Protein AF-A0A397GN47-F1 (afdb_monomer_lite)

Secondary structure (DSSP, 8-state):
--HHHHHHHHHHHHHHHHHHHHHHHHHHHHHHHHHHHHHHTT-HHHHHHHHTTT--SSHHHHHHHHHHHTT--S----SPPPS--TTHHHHHHHHHHTTTTS-TTS-HHHHHHHHHHHHHHHHHHHHH-TT----TTHHHHHH-

Radius of gyration: 23.26 Å; chains: 1; bounding box: 36×76×39 Å

Structure (mmCIF, N/CA/C/O backbone):
data_AF-A0A397GN47-F1
#
_entry.id   AF-A0A397GN47-F1
#
loop_
_atom_site.group_PDB
_atom_site.id
_atom_site.type_symbol
_atom_site.label_atom_id
_atom_site.label_alt_id
_atom_site.label_comp_id
_atom_site.label_asym_id
_atom_site.label_entity_id
_atom_site.label_seq_id
_atom_site.pdbx_PDB_ins_code
_atom_site.Cartn_x
_atom_site.Cartn_y
_atom_site.Cartn_z
_atom_site.occupancy
_atom_site.B_iso_or_equiv
_atom_site.auth_seq_id
_atom_site.auth_comp_id
_atom_site.auth_asym_id
_atom_site.auth_atom_id
_atom_site.pdbx_PDB_model_num
ATOM 1 N N . MET A 1 1 ? -18.774 58.015 13.943 1.00 47.31 1 MET A N 1
ATOM 2 C CA . MET A 1 1 ? -19.012 56.910 14.910 1.00 47.31 1 MET A CA 1
ATOM 3 C C . MET A 1 1 ? -18.625 55.503 14.382 1.00 47.31 1 MET A C 1
ATOM 5 O O . MET A 1 1 ? -19.303 54.530 14.677 1.00 47.31 1 MET A O 1
ATOM 9 N N . THR A 1 2 ? -17.514 55.311 13.652 1.00 54.78 2 THR A N 1
ATOM 10 C CA . THR A 1 2 ? -17.314 54.074 12.841 1.00 54.78 2 THR A CA 1
ATOM 11 C C . THR A 1 2 ? -16.106 53.186 13.198 1.00 54.78 2 THR A C 1
ATOM 13 O O . THR A 1 2 ? -16.030 52.053 12.724 1.00 54.78 2 THR A O 1
ATOM 16 N N . LYS A 1 3 ? -15.180 53.613 14.073 1.00 47.94 3 LYS A N 1
ATOM 17 C CA . LYS A 1 3 ? -13.976 52.813 14.418 1.00 47.94 3 LYS A CA 1
ATOM 18 C C . LYS A 1 3 ? -14.197 51.755 15.522 1.00 47.94 3 LYS A C 1
ATOM 20 O O . LYS A 1 3 ? -13.609 50.678 15.448 1.00 47.94 3 LYS A O 1
ATOM 25 N N . LYS A 1 4 ? -15.096 51.986 16.495 1.00 51.22 4 LYS A N 1
ATOM 26 C CA . LYS A 1 4 ? -15.372 51.033 17.602 1.00 51.22 4 LYS A CA 1
ATOM 27 C C . LYS A 1 4 ? -16.067 49.738 17.143 1.00 51.22 4 LYS A C 1
ATOM 29 O O . LYS A 1 4 ? -15.733 48.658 17.630 1.00 51.22 4 LYS A O 1
ATOM 34 N N . HIS A 1 5 ? -16.965 49.808 16.156 1.00 48.50 5 HIS A N 1
ATOM 35 C CA . HIS A 1 5 ? -17.700 48.631 15.667 1.00 48.50 5 HIS A CA 1
ATOM 36 C C . HIS A 1 5 ? -16.833 47.638 14.864 1.00 48.50 5 HIS A C 1
ATOM 38 O O . HIS A 1 5 ? -17.089 46.433 14.910 1.00 48.50 5 HIS A O 1
ATOM 44 N N . LYS A 1 6 ? -15.768 48.097 14.184 1.00 50.09 6 LYS A N 1
ATOM 45 C CA . LYS A 1 6 ? -14.844 47.221 13.430 1.00 50.09 6 LYS A CA 1
ATOM 46 C C . LYS A 1 6 ? -13.980 46.345 14.352 1.00 50.09 6 LYS A C 1
ATOM 48 O O . LYS A 1 6 ? -13.834 45.151 14.087 1.00 50.09 6 LYS A O 1
ATOM 53 N N . HIS A 1 7 ? -13.475 46.891 15.463 1.00 50.50 7 HIS A N 1
ATOM 54 C CA . HIS A 1 7 ? -12.650 46.137 16.418 1.00 50.50 7 HIS A CA 1
ATOM 55 C C . HIS A 1 7 ? -13.438 45.086 17.213 1.00 50.50 7 HIS A C 1
ATOM 57 O O . HIS A 1 7 ? -12.934 43.978 17.409 1.00 50.50 7 HIS A O 1
ATOM 63 N N . LEU A 1 8 ? -14.690 45.366 17.606 1.00 53.91 8 LEU A N 1
ATOM 64 C CA . LEU A 1 8 ? -15.542 44.366 18.268 1.00 53.91 8 LEU A CA 1
ATOM 65 C C . LEU A 1 8 ? -15.848 43.169 17.350 1.00 53.91 8 LEU A C 1
ATOM 67 O O . LEU A 1 8 ? -15.829 42.028 17.808 1.00 53.91 8 LEU A O 1
ATOM 71 N N . ARG A 1 9 ? -16.080 43.408 16.051 1.00 54.09 9 ARG A N 1
ATOM 72 C CA . ARG A 1 9 ? -16.329 42.349 15.053 1.00 54.09 9 ARG A CA 1
ATOM 73 C C . ARG A 1 9 ? -15.108 41.449 14.832 1.00 54.09 9 ARG A C 1
ATOM 75 O O . ARG A 1 9 ? -15.260 40.232 14.762 1.00 54.09 9 ARG A O 1
ATOM 82 N N . GLN A 1 10 ? -13.901 42.019 14.769 1.00 52.53 10 GLN A N 1
ATOM 83 C CA . GLN A 1 10 ? -12.659 41.240 14.641 1.00 52.53 10 GLN A CA 1
ATOM 84 C C . GLN A 1 10 ? -12.345 40.426 15.904 1.00 52.53 10 GLN A C 1
ATOM 86 O O . GLN A 1 10 ? -11.897 39.283 15.809 1.00 52.53 10 GLN A O 1
ATOM 91 N N . ARG A 1 11 ? -12.618 40.988 17.088 1.00 57.31 11 ARG A N 1
ATOM 92 C CA . ARG A 1 11 ? -12.405 40.315 18.375 1.00 57.31 11 ARG A CA 1
ATOM 93 C C . ARG A 1 11 ? -13.400 39.167 18.584 1.00 57.31 11 ARG A C 1
ATOM 95 O O . ARG A 1 11 ? -12.962 38.086 18.961 1.00 57.31 11 ARG A O 1
ATOM 102 N N . LYS A 1 12 ? -14.679 39.357 18.216 1.00 58.28 12 LYS A N 1
ATOM 103 C CA . LYS A 1 12 ? -15.696 38.287 18.181 1.00 58.28 12 LYS A CA 1
ATOM 104 C C . LYS A 1 12 ? -15.317 37.159 17.211 1.00 58.28 12 LYS A C 1
ATOM 106 O O . LYS A 1 12 ? -15.334 36.005 17.619 1.00 58.28 12 LYS A O 1
ATOM 111 N N . LYS A 1 13 ? -14.868 37.472 15.983 1.00 57.47 13 LYS A N 1
ATOM 112 C CA . LYS A 1 13 ? -14.373 36.453 15.032 1.00 57.47 13 LYS A CA 1
ATOM 113 C C . LYS A 1 13 ? -13.194 35.654 15.598 1.00 57.47 13 LYS A C 1
ATOM 115 O O . LYS A 1 13 ? -13.234 34.430 15.570 1.00 57.47 13 LYS A O 1
ATOM 120 N N . LYS A 1 14 ? -12.176 36.313 16.172 1.00 55.28 14 LYS A N 1
ATOM 121 C CA . LYS A 1 14 ? -11.027 35.621 16.793 1.00 55.28 14 LYS A CA 1
ATOM 122 C C . LYS A 1 14 ? -11.439 34.685 17.933 1.00 55.28 14 LYS A C 1
ATOM 124 O O . LYS A 1 14 ? -10.862 33.610 18.058 1.00 55.28 14 LYS A O 1
ATOM 129 N N . THR A 1 15 ? -12.419 35.064 18.754 1.00 54.88 15 THR A N 1
ATOM 130 C CA . THR A 1 15 ? -12.923 34.196 19.831 1.00 54.88 15 THR A CA 1
ATOM 131 C C . THR A 1 15 ? -13.715 32.997 19.311 1.00 54.88 15 THR A C 1
ATOM 133 O O . THR A 1 15 ? -13.553 31.911 19.860 1.00 54.88 15 THR A O 1
ATOM 136 N N . THR A 1 16 ? -14.501 33.155 18.240 1.00 60.59 16 THR A N 1
ATOM 137 C CA . THR A 1 16 ? -15.249 32.050 17.613 1.00 60.59 16 THR A CA 1
ATOM 138 C C . THR A 1 16 ? -14.303 31.026 16.986 1.00 60.59 16 THR A C 1
ATOM 140 O O . THR A 1 16 ? -14.357 29.860 17.356 1.00 60.59 16 THR A O 1
ATOM 143 N N . PHE A 1 17 ? -13.322 31.477 16.191 1.00 58.81 17 PHE A N 1
ATOM 144 C CA . PHE A 1 17 ? -12.283 30.609 15.615 1.00 58.81 17 PHE A CA 1
ATOM 145 C C . PHE A 1 17 ? -11.480 29.840 16.676 1.00 58.81 17 PHE A C 1
ATOM 147 O O . PHE A 1 17 ? -11.048 28.712 16.447 1.00 58.81 17 PHE A O 1
ATOM 154 N N . LYS A 1 18 ? -11.242 30.448 17.846 1.00 60.75 18 LYS A N 1
ATOM 155 C CA . LYS A 1 18 ? -10.513 29.798 18.945 1.00 60.75 18 LYS A CA 1
ATOM 156 C C . LYS A 1 18 ? -11.371 28.744 19.658 1.00 60.75 18 LYS A C 1
ATOM 158 O O . LYS A 1 18 ? -10.833 27.723 20.071 1.00 60.75 18 LYS A O 1
ATOM 163 N N . LYS A 1 19 ? -12.685 28.974 19.776 1.00 62.34 19 LYS A N 1
ATOM 164 C CA . LYS A 1 19 ? -13.647 27.987 20.292 1.00 62.34 19 LYS A CA 1
ATOM 165 C C . LYS A 1 19 ? -13.785 26.795 19.345 1.00 62.34 19 LYS A C 1
ATOM 167 O O . LYS A 1 19 ? -13.581 25.677 19.795 1.00 62.34 19 LYS A O 1
ATOM 172 N N . GLU A 1 20 ? -14.001 27.042 18.054 1.00 63.19 20 GLU A N 1
ATOM 173 C CA . GLU A 1 20 ? -14.110 25.992 17.029 1.00 63.19 20 GLU A CA 1
ATOM 174 C C . GLU A 1 20 ? -12.842 25.128 16.966 1.00 63.19 20 GLU A C 1
ATOM 176 O O . GLU A 1 20 ? -12.927 23.905 17.002 1.00 63.19 20 GLU A O 1
ATOM 181 N N . LYS A 1 21 ? -11.644 25.734 16.999 1.00 65.62 21 LYS A N 1
ATOM 182 C CA . LYS A 1 21 ? -10.381 24.973 17.062 1.00 65.62 21 LYS A CA 1
ATOM 183 C C . LYS A 1 21 ? -10.252 24.106 18.319 1.00 65.62 21 LYS A C 1
ATOM 185 O O . LYS A 1 21 ? -9.756 22.984 18.240 1.00 65.62 21 LYS A O 1
ATOM 190 N N . ASN A 1 22 ? -10.683 24.601 19.477 1.00 65.69 22 ASN A N 1
ATOM 191 C CA . ASN A 1 22 ? -10.655 23.820 20.718 1.00 65.69 22 ASN A CA 1
ATOM 192 C C . ASN A 1 22 ? -11.675 22.668 20.706 1.00 65.69 22 ASN A C 1
ATOM 194 O O . ASN A 1 22 ? -11.431 21.623 21.303 1.00 65.69 22 ASN A O 1
ATOM 198 N N . GLU A 1 23 ? -12.809 22.847 20.035 1.00 70.06 23 GLU A N 1
ATOM 199 C CA . GLU A 1 23 ? -13.859 21.833 19.944 1.00 70.06 23 GLU A CA 1
ATOM 200 C C . GLU A 1 23 ? -13.477 20.721 18.959 1.00 70.06 23 GLU A C 1
ATOM 202 O O . GLU A 1 23 ? -13.549 19.543 19.304 1.00 70.06 23 GLU A O 1
ATOM 207 N N . VAL A 1 24 ? -12.935 21.091 17.793 1.00 72.12 24 VAL A N 1
ATOM 208 C CA . VAL A 1 24 ? -12.383 20.156 16.797 1.00 72.12 24 VAL A CA 1
ATOM 209 C C . VAL A 1 24 ? -11.263 19.308 17.402 1.00 72.12 24 VAL A C 1
ATOM 211 O O . VAL A 1 24 ? -11.320 18.082 17.350 1.00 72.12 24 VAL A O 1
ATOM 214 N N . THR A 1 25 ? -10.296 19.928 18.085 1.00 72.94 25 THR A N 1
ATOM 215 C CA . THR A 1 25 ? -9.175 19.195 18.707 1.00 72.94 25 THR A CA 1
ATOM 216 C C . THR A 1 25 ? -9.622 18.251 19.829 1.00 72.94 25 THR A C 1
ATOM 218 O O . THR A 1 25 ? -9.037 17.181 20.023 1.00 72.94 25 THR A O 1
ATOM 221 N N . LYS A 1 26 ? -10.683 18.598 20.570 1.00 77.50 26 LYS A N 1
ATOM 222 C CA . LYS A 1 26 ? -11.272 17.714 21.587 1.00 77.50 26 LYS A CA 1
ATOM 223 C C . LYS A 1 26 ? -11.954 16.500 20.946 1.00 77.50 26 LYS A C 1
ATOM 225 O O . LYS A 1 26 ? -11.777 15.380 21.431 1.00 77.50 26 LYS A O 1
ATOM 230 N N . THR A 1 27 ? -12.679 16.708 19.851 1.00 78.50 27 THR A N 1
ATOM 231 C CA . THR A 1 27 ? -13.379 15.654 19.103 1.00 78.50 27 THR A CA 1
ATOM 232 C C . THR A 1 27 ? -12.406 14.713 18.390 1.00 78.50 27 THR A C 1
ATOM 234 O O . THR A 1 27 ? -12.557 13.494 18.486 1.00 78.50 27 THR A O 1
ATOM 237 N N . GLU A 1 28 ? -11.340 15.235 17.780 1.00 80.19 28 GLU A N 1
ATOM 238 C CA . GLU A 1 28 ? -10.253 14.435 17.192 1.00 80.19 28 GLU A CA 1
ATOM 239 C C . GLU A 1 28 ? -9.568 13.552 18.240 1.00 80.19 28 GLU A C 1
ATOM 241 O O . GLU A 1 28 ? -9.335 12.362 18.016 1.00 80.19 28 GLU A O 1
ATOM 246 N N . LYS A 1 29 ? -9.287 14.108 19.426 1.00 82.44 29 LYS A N 1
ATOM 247 C CA . LYS A 1 29 ? -8.659 13.363 20.524 1.00 82.44 29 LYS A CA 1
ATOM 248 C C . LYS A 1 29 ? -9.563 12.246 21.048 1.00 82.44 29 LYS A C 1
ATOM 250 O O . LYS A 1 29 ? -9.059 11.176 21.381 1.00 82.44 29 LYS A O 1
ATOM 255 N N . SER A 1 30 ? -10.874 12.483 21.117 1.00 85.25 30 SER A N 1
ATOM 256 C CA . SER A 1 30 ? -11.866 11.459 21.468 1.00 85.25 30 SER A CA 1
ATOM 257 C C . SER A 1 30 ? -11.908 10.346 20.416 1.00 85.25 30 SER A C 1
ATOM 259 O O . SER A 1 30 ? -11.738 9.173 20.737 1.00 85.25 30 SER A O 1
ATOM 261 N N . THR A 1 31 ? -12.011 10.723 19.142 1.00 84.69 31 THR A N 1
ATOM 262 C CA . THR A 1 31 ? -12.087 9.794 18.006 1.00 84.69 31 THR A CA 1
ATOM 263 C C . THR A 1 31 ? -10.839 8.920 17.906 1.00 84.69 31 THR A C 1
ATOM 265 O O . THR A 1 31 ? -10.944 7.705 17.753 1.00 84.69 31 THR A O 1
ATOM 268 N N . LYS A 1 32 ? -9.647 9.499 18.095 1.00 88.19 32 LYS A N 1
ATOM 269 C CA . LYS A 1 32 ? -8.382 8.754 18.125 1.00 88.19 32 LYS A CA 1
ATOM 270 C C . LYS A 1 32 ? -8.344 7.695 19.229 1.00 88.19 32 LYS A C 1
ATOM 272 O O . LYS A 1 32 ? -7.847 6.599 18.989 1.00 88.19 32 LYS A O 1
ATOM 277 N N . LYS A 1 33 ? -8.882 7.993 20.418 1.00 89.00 33 LYS A N 1
ATOM 278 C CA . LYS A 1 33 ? -8.988 7.005 21.505 1.00 89.00 33 LYS A CA 1
ATOM 279 C C . LYS A 1 33 ? -9.913 5.852 21.123 1.00 89.00 33 LYS A C 1
ATOM 281 O O . LYS A 1 33 ? -9.554 4.703 21.348 1.00 89.00 33 LYS A O 1
ATOM 286 N N . THR A 1 34 ? -11.059 6.152 20.517 1.00 91.00 34 THR A N 1
ATOM 287 C CA . THR A 1 34 ? -12.007 5.131 20.051 1.00 91.00 34 THR A CA 1
ATOM 288 C C . THR A 1 34 ? -11.398 4.240 18.968 1.00 91.00 34 THR A C 1
ATOM 290 O O . THR A 1 34 ? -11.532 3.024 19.049 1.00 91.00 34 THR A O 1
ATOM 293 N N . ILE A 1 35 ? -10.687 4.823 17.993 1.00 91.88 35 ILE A N 1
ATOM 294 C CA . ILE A 1 35 ? -9.988 4.067 16.940 1.00 91.88 35 ILE A CA 1
ATOM 295 C C . ILE A 1 35 ? -8.928 3.150 17.555 1.00 91.88 35 ILE A C 1
ATOM 297 O O . ILE A 1 35 ? -8.896 1.969 17.225 1.00 91.88 35 ILE A O 1
ATOM 301 N N . ASN A 1 36 ? -8.092 3.667 18.462 1.00 90.88 36 ASN A N 1
ATOM 302 C CA . ASN A 1 36 ? -7.067 2.859 19.128 1.00 90.88 36 ASN A CA 1
ATOM 303 C C . 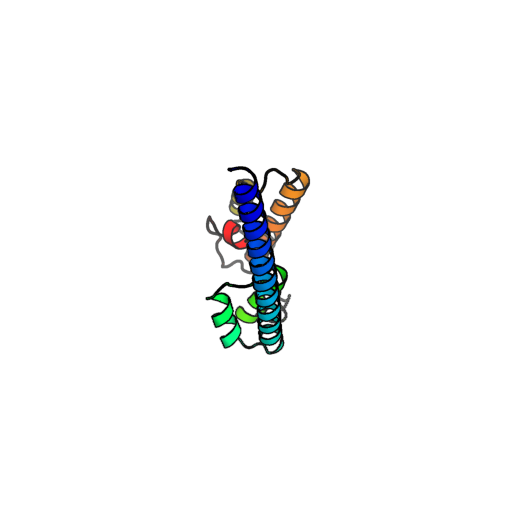ASN A 1 36 ? -7.682 1.685 19.886 1.00 90.88 36 ASN A C 1
ATOM 305 O O . ASN A 1 36 ? -7.246 0.560 19.685 1.00 90.88 36 ASN A O 1
ATOM 309 N N . LYS A 1 37 ? -8.735 1.933 20.673 1.00 92.94 37 LYS A N 1
ATOM 310 C CA . LYS A 1 37 ? -9.437 0.879 21.407 1.00 92.94 37 LYS A CA 1
ATOM 311 C C . LYS A 1 37 ? -9.971 -0.206 20.464 1.00 92.94 37 LYS A C 1
ATOM 313 O O . LYS A 1 37 ? -9.715 -1.382 20.679 1.00 92.94 37 LYS A O 1
ATOM 31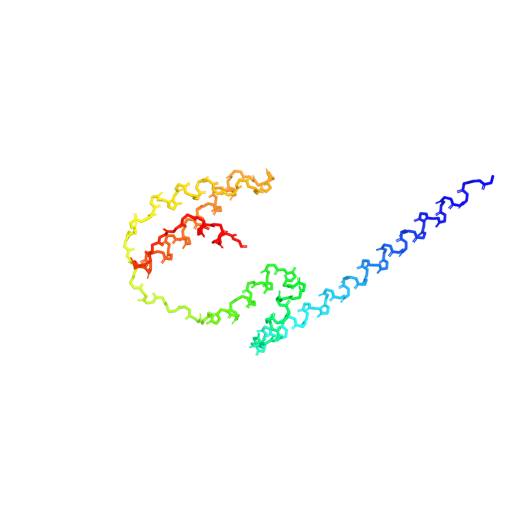8 N N . ALA A 1 38 ? -10.642 0.187 19.380 1.00 92.25 38 ALA A N 1
ATOM 319 C CA . ALA A 1 38 ? -11.148 -0.764 18.390 1.00 92.25 38 ALA A CA 1
ATOM 320 C C . ALA A 1 38 ? -10.018 -1.536 17.679 1.00 92.25 38 ALA A C 1
ATOM 322 O O . ALA A 1 38 ? -10.195 -2.701 17.326 1.00 92.25 38 ALA A O 1
ATOM 323 N N . CYS A 1 39 ? -8.855 -0.907 17.476 1.00 89.69 39 CYS A N 1
ATOM 324 C CA . CYS A 1 39 ? -7.679 -1.551 16.895 1.00 89.69 39 CYS A CA 1
ATOM 325 C C . CYS A 1 39 ? -6.960 -2.494 17.885 1.00 89.69 39 CYS A C 1
ATOM 327 O O . CYS A 1 39 ? -6.482 -3.542 17.460 1.00 89.69 39 CYS A O 1
ATOM 329 N N . GLU A 1 40 ? -6.952 -2.200 19.185 1.00 89.69 40 GLU A N 1
ATOM 330 C CA . GLU A 1 40 ? -6.438 -3.088 20.243 1.00 89.69 40 GLU A CA 1
ATOM 331 C C . GLU A 1 40 ? -7.345 -4.310 20.463 1.00 89.69 40 GLU A C 1
ATOM 333 O O . GLU A 1 40 ? -6.859 -5.432 20.582 1.00 89.69 40 GLU A O 1
ATOM 338 N N . GLU A 1 41 ? -8.665 -4.112 20.450 1.00 91.81 41 GLU A N 1
ATOM 339 C CA . GLU A 1 41 ? -9.669 -5.170 20.643 1.00 91.81 41 GLU A CA 1
ATOM 340 C C . GLU A 1 41 ? -9.954 -5.977 19.360 1.00 91.81 41 GLU A C 1
ATOM 342 O O . GLU A 1 41 ? -10.747 -6.916 19.376 1.00 91.81 41 GLU A O 1
ATOM 347 N N . ASN A 1 42 ? -9.318 -5.616 18.238 1.00 88.62 42 ASN A N 1
ATOM 348 C CA . ASN A 1 42 ? -9.565 -6.179 16.907 1.00 88.62 42 ASN A CA 1
ATOM 349 C C . ASN A 1 42 ? -11.063 -6.172 16.513 1.00 88.62 42 ASN A C 1
ATOM 351 O O . ASN A 1 42 ? -11.561 -7.077 15.835 1.00 88.62 42 ASN A O 1
ATOM 355 N N . ASP A 1 43 ? -11.796 -5.133 16.932 1.00 93.56 43 ASP A N 1
ATOM 356 C CA . ASP A 1 43 ? -13.220 -4.957 16.646 1.00 93.56 43 ASP A CA 1
ATOM 357 C C . ASP A 1 43 ? -13.420 -4.458 15.209 1.00 93.56 43 ASP A C 1
ATOM 359 O O . ASP A 1 43 ? -13.584 -3.266 14.920 1.00 93.56 43 ASP A O 1
ATOM 363 N N . LEU A 1 44 ? -13.439 -5.410 14.278 1.00 93.00 44 LEU A N 1
ATOM 364 C CA . LEU A 1 44 ? -13.606 -5.143 12.851 1.00 93.00 44 LEU A CA 1
ATOM 365 C C . LEU A 1 44 ? -14.913 -4.406 12.526 1.00 93.00 44 LEU A C 1
ATOM 367 O O . LEU A 1 44 ? -14.962 -3.656 11.549 1.00 93.00 44 LEU A O 1
ATOM 371 N N . LYS A 1 45 ? -15.980 -4.605 13.310 1.00 94.00 45 LYS A N 1
ATOM 372 C CA . LYS A 1 45 ? -17.278 -3.966 13.058 1.00 94.00 45 LYS A CA 1
ATOM 373 C C . LYS A 1 45 ? -17.186 -2.472 13.345 1.00 94.00 45 LYS A C 1
ATOM 375 O O . LYS A 1 45 ? -17.597 -1.664 12.508 1.00 94.00 45 LYS A O 1
ATOM 380 N N . SER A 1 46 ? -16.596 -2.108 14.481 1.00 93.12 46 SER A N 1
ATOM 381 C CA . SER A 1 46 ? -16.348 -0.709 14.828 1.00 93.12 46 SER A CA 1
ATOM 382 C C . SER A 1 46 ? -15.342 -0.059 13.884 1.00 93.12 46 SER A C 1
ATOM 384 O O . SER A 1 46 ? -15.593 1.051 13.418 1.00 93.12 46 SER A O 1
ATOM 386 N N . LEU A 1 47 ? -14.261 -0.755 13.512 1.00 93.31 47 LEU A N 1
ATOM 387 C CA . LEU A 1 47 ? -13.269 -0.225 12.569 1.00 93.31 47 LEU A CA 1
ATOM 388 C C . LEU A 1 47 ? -13.861 0.083 11.194 1.00 93.31 47 LEU A C 1
ATOM 390 O O . LEU A 1 47 ? -13.578 1.144 10.646 1.00 93.31 47 LEU A O 1
ATOM 394 N N . ARG A 1 48 ? -14.727 -0.786 10.659 1.00 94.44 48 ARG A N 1
ATOM 395 C CA . ARG A 1 48 ? -15.443 -0.520 9.399 1.00 94.44 48 ARG A CA 1
ATOM 396 C C . ARG A 1 48 ? -16.347 0.702 9.513 1.00 94.44 48 ARG A C 1
ATOM 398 O O . ARG A 1 48 ? -16.322 1.561 8.640 1.00 94.44 48 ARG A O 1
ATOM 405 N N . LYS A 1 49 ? -17.107 0.815 10.608 1.00 93.94 49 LYS A N 1
ATOM 406 C CA . LYS A 1 49 ? -17.991 1.967 10.837 1.00 93.94 49 LYS A CA 1
ATOM 407 C C . LYS A 1 49 ? -17.207 3.281 10.919 1.00 93.94 49 LYS A C 1
ATOM 409 O O . LYS A 1 49 ? -17.643 4.274 10.349 1.00 93.94 49 LYS A O 1
ATOM 414 N N . LEU A 1 50 ? -16.064 3.277 11.606 1.00 92.19 50 LEU A N 1
ATOM 415 C CA . LEU A 1 50 ? -15.177 4.438 11.730 1.00 92.19 50 LEU A CA 1
ATOM 416 C C . LEU A 1 50 ? -14.489 4.783 10.402 1.00 92.19 50 LEU A C 1
ATOM 418 O O . LEU A 1 50 ? -14.330 5.956 10.082 1.00 92.19 50 LEU A O 1
ATOM 422 N N . ALA A 1 51 ? -14.113 3.778 9.607 1.00 91.88 51 ALA A N 1
ATOM 423 C CA . ALA A 1 51 ? -13.533 3.988 8.284 1.00 91.88 51 ALA A CA 1
ATOM 424 C C . ALA A 1 51 ? -14.520 4.659 7.313 1.00 91.88 51 ALA A C 1
ATOM 426 O O . ALA A 1 51 ? -14.104 5.494 6.516 1.00 91.88 51 ALA A O 1
ATOM 427 N N . CYS A 1 52 ? -15.810 4.316 7.394 1.00 91.50 52 CYS A N 1
ATOM 428 C CA . CYS A 1 52 ? -16.861 4.870 6.533 1.00 91.50 52 CYS A CA 1
ATOM 429 C C . CYS A 1 52 ? -17.427 6.225 6.995 1.00 91.50 52 CYS A C 1
ATOM 431 O O . CYS A 1 52 ? -18.269 6.772 6.288 1.00 91.50 52 CYS A O 1
ATOM 433 N N . SER A 1 53 ? -17.041 6.740 8.167 1.00 89.44 53 SER A N 1
ATOM 434 C CA . SER A 1 53 ? -17.462 8.069 8.627 1.00 89.44 53 SER A CA 1
ATOM 435 C C . SER A 1 53 ? -16.451 9.143 8.204 1.00 89.44 53 SER A C 1
ATOM 437 O O . SER A 1 53 ? -16.303 9.421 7.022 1.00 89.44 53 SER A O 1
ATOM 439 N N . GLU A 1 54 ? -15.713 9.711 9.154 1.00 84.81 54 GLU A N 1
ATOM 440 C CA . GLU A 1 54 ? -14.649 10.697 8.915 1.00 84.81 54 GLU A CA 1
ATOM 441 C C . GLU A 1 54 ? -13.325 10.029 8.489 1.00 84.81 54 GLU A C 1
ATOM 443 O O . GLU A 1 54 ? -12.337 10.695 8.176 1.00 84.81 54 GLU A O 1
ATOM 448 N N . GLY A 1 55 ? -13.281 8.692 8.507 1.00 88.25 55 GLY A N 1
ATOM 449 C CA . GLY A 1 55 ? -12.093 7.904 8.224 1.00 88.25 55 GLY A CA 1
ATOM 450 C C . GLY A 1 55 ? -11.064 7.913 9.358 1.00 88.25 55 GLY A C 1
ATOM 451 O O . GLY A 1 55 ? -11.288 8.381 10.477 1.00 88.25 55 GLY A O 1
ATOM 452 N N . PHE A 1 56 ? -9.888 7.350 9.075 1.00 91.06 56 PHE A N 1
ATOM 453 C CA . PHE A 1 56 ? -8.785 7.317 10.035 1.00 91.06 56 PHE A CA 1
ATOM 454 C C . PHE A 1 56 ? -7.960 8.603 9.955 1.00 91.06 56 PHE A C 1
ATOM 456 O O . PHE A 1 56 ? -7.477 8.980 8.888 1.00 91.06 56 PHE A O 1
ATOM 463 N N . LEU A 1 57 ? -7.768 9.252 11.104 1.00 88.44 57 LEU A N 1
ATOM 464 C CA . LEU A 1 57 ? -7.262 10.628 11.208 1.00 88.44 57 LEU A CA 1
ATOM 465 C C . LEU A 1 57 ? -5.763 10.798 10.901 1.00 88.44 57 LEU A C 1
ATOM 467 O O . LEU A 1 57 ? -5.295 11.918 10.719 1.00 88.44 57 LEU A O 1
ATOM 471 N N . SER A 1 58 ? -4.977 9.717 10.873 1.00 89.44 58 SER A N 1
ATOM 472 C CA . SER A 1 58 ? -3.534 9.785 10.611 1.00 89.44 58 SER A CA 1
ATOM 473 C C . SER A 1 58 ? -3.010 8.539 9.906 1.00 89.44 58 SER A C 1
ATOM 475 O O . SER A 1 58 ? -3.567 7.453 10.051 1.00 89.44 58 SER A O 1
ATOM 477 N N . ASN A 1 59 ? -1.876 8.674 9.210 1.00 89.31 59 ASN A N 1
ATOM 478 C CA . ASN A 1 59 ? -1.197 7.543 8.564 1.00 89.31 59 ASN A CA 1
ATOM 479 C C . ASN A 1 59 ? -0.802 6.450 9.566 1.00 89.31 59 ASN A C 1
ATOM 481 O O . ASN A 1 59 ? -0.906 5.269 9.256 1.00 89.31 59 ASN A O 1
ATOM 485 N N . SER A 1 60 ? -0.418 6.827 10.790 1.00 89.62 60 SER A N 1
ATOM 486 C CA . SER A 1 60 ? -0.124 5.856 11.849 1.00 89.62 60 SER A CA 1
ATOM 487 C C . SER A 1 60 ? -1.346 5.028 12.255 1.00 89.62 60 SER A C 1
ATOM 489 O O . SER A 1 60 ? -1.217 3.826 12.448 1.00 89.62 60 SER A O 1
ATOM 491 N N . LEU A 1 61 ? -2.532 5.643 12.334 1.00 91.75 61 LEU A N 1
ATOM 492 C CA . LEU A 1 61 ? -3.777 4.925 12.615 1.00 91.75 61 LEU A CA 1
ATOM 493 C C . LEU A 1 61 ? -4.193 4.054 11.427 1.00 91.75 61 LEU A C 1
ATOM 495 O O . LEU A 1 61 ? -4.596 2.914 11.630 1.00 91.75 61 LEU A O 1
ATOM 499 N N . ARG A 1 62 ? -4.064 4.568 10.195 1.00 92.31 62 ARG A N 1
ATOM 500 C CA . ARG A 1 62 ? -4.334 3.799 8.969 1.00 92.31 62 ARG A CA 1
ATOM 501 C C . ARG A 1 62 ? -3.487 2.538 8.915 1.00 92.31 62 ARG A C 1
ATOM 503 O O . ARG A 1 62 ? -4.048 1.476 8.705 1.00 92.31 62 ARG A O 1
ATOM 510 N N . SER A 1 63 ? -2.185 2.645 9.182 1.00 89.69 63 SER A N 1
ATOM 511 C CA . SER A 1 63 ? -1.263 1.504 9.165 1.00 89.69 63 SER A CA 1
ATOM 512 C C . SER A 1 63 ? -1.746 0.357 10.063 1.00 89.69 63 SER A C 1
ATOM 514 O O . SER A 1 63 ? -1.958 -0.757 9.582 1.00 89.69 63 SER A O 1
ATOM 516 N N . SER A 1 64 ? -2.033 0.637 11.338 1.00 89.31 64 SER A N 1
ATOM 517 C CA . SER A 1 64 ? -2.523 -0.390 12.268 1.00 89.31 64 SER A CA 1
ATOM 518 C C . SER A 1 64 ? -3.913 -0.904 11.892 1.00 89.31 64 SER A C 1
ATOM 520 O O . SER A 1 64 ? -4.169 -2.106 11.897 1.00 89.31 64 SER A O 1
ATOM 522 N N . CYS A 1 65 ? -4.829 -0.001 11.548 1.00 92.50 65 CYS A N 1
ATOM 523 C CA . CYS A 1 65 ? -6.219 -0.376 11.345 1.00 92.50 65 CYS A CA 1
ATOM 524 C C . CYS A 1 65 ? -6.465 -1.062 9.993 1.00 92.50 65 CYS A C 1
ATOM 526 O O . CYS A 1 65 ? -7.302 -1.960 9.920 1.00 92.50 65 CYS A O 1
ATOM 528 N N . TRP A 1 66 ? -5.703 -0.741 8.944 1.00 92.69 66 TRP A N 1
ATOM 529 C CA . TRP A 1 66 ? -5.707 -1.493 7.686 1.00 92.69 66 TRP A CA 1
ATOM 530 C C . TRP A 1 66 ? -5.139 -2.898 7.861 1.00 92.69 66 TRP A C 1
ATOM 532 O O . TRP A 1 66 ? -5.742 -3.839 7.351 1.00 92.69 66 TRP A O 1
ATOM 542 N N . ALA A 1 67 ? -4.056 -3.068 8.630 1.00 90.19 67 ALA A N 1
ATOM 543 C CA . ALA A 1 67 ? -3.513 -4.395 8.925 1.00 90.19 67 ALA A CA 1
ATOM 544 C C . ALA A 1 67 ? -4.560 -5.304 9.599 1.00 90.19 67 ALA A C 1
ATOM 546 O O . ALA A 1 67 ? -4.756 -6.444 9.170 1.00 90.19 67 ALA A O 1
ATOM 547 N N . ASN A 1 68 ? -5.306 -4.768 10.573 1.00 90.62 68 ASN A N 1
ATOM 548 C CA . ASN A 1 68 ? -6.408 -5.480 11.227 1.00 90.62 68 ASN A CA 1
ATOM 549 C C . ASN A 1 68 ? -7.563 -5.788 10.259 1.00 90.62 68 ASN A C 1
ATOM 551 O O . ASN A 1 68 ? -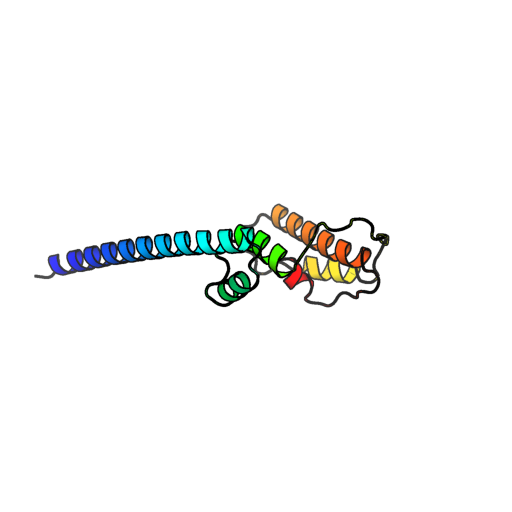8.041 -6.921 10.201 1.00 90.62 68 ASN A O 1
ATOM 555 N N . LEU A 1 69 ? -8.004 -4.800 9.471 1.00 92.50 69 LEU A N 1
ATOM 556 C CA . LEU A 1 69 ? -9.112 -4.958 8.518 1.00 92.50 69 LEU A CA 1
ATOM 557 C C . LEU A 1 69 ? -8.818 -6.001 7.434 1.00 92.50 69 LEU A C 1
ATOM 559 O O . LEU A 1 69 ? -9.708 -6.775 7.078 1.00 92.50 69 LEU A O 1
ATOM 563 N N . LEU A 1 70 ? -7.579 -6.036 6.942 1.00 91.19 70 LEU A N 1
ATOM 564 C CA . LEU A 1 70 ? -7.093 -7.010 5.965 1.00 91.19 70 LEU A CA 1
ATOM 565 C C . LEU A 1 70 ? -6.746 -8.365 6.599 1.00 91.19 70 LEU A C 1
ATOM 567 O O . LEU A 1 70 ? -6.415 -9.303 5.878 1.00 91.19 70 LEU A O 1
ATOM 571 N N . LYS A 1 71 ? -6.838 -8.480 7.933 1.00 88.38 71 LYS A N 1
ATOM 572 C CA . LYS A 1 71 ? -6.479 -9.676 8.707 1.00 88.38 71 LYS A CA 1
ATOM 573 C C . LYS A 1 71 ? -5.077 -10.185 8.363 1.00 88.38 71 LYS A C 1
ATOM 575 O O . LYS A 1 71 ? -4.848 -11.391 8.276 1.00 88.38 71 LYS A O 1
ATOM 580 N N . VAL A 1 72 ? -4.141 -9.261 8.151 1.00 83.06 72 VAL A N 1
ATOM 581 C CA . VAL A 1 72 ? -2.756 -9.613 7.839 1.00 83.06 72 VAL A CA 1
ATOM 582 C C . VAL A 1 72 ? -2.129 -10.187 9.108 1.00 83.06 72 VAL A C 1
ATOM 584 O O . VAL A 1 72 ? -1.831 -9.462 10.054 1.00 83.06 72 VAL A O 1
ATOM 587 N N . GLY A 1 73 ? -1.981 -11.512 9.151 1.00 71.94 73 GLY A N 1
ATOM 588 C CA . GLY A 1 73 ? -1.245 -12.207 10.207 1.00 71.94 73 GLY A CA 1
ATOM 589 C C . GLY A 1 73 ? 0.269 -12.019 10.073 1.00 71.94 73 GLY A C 1
ATOM 590 O O . GLY A 1 73 ? 0.755 -11.259 9.234 1.00 71.94 73 GLY A O 1
ATOM 591 N N . LYS A 1 74 ? 1.052 -12.757 10.872 1.00 66.88 74 LYS A N 1
ATOM 592 C CA . LYS A 1 74 ? 2.500 -12.857 10.633 1.00 66.88 74 LYS A CA 1
ATOM 593 C C . LYS A 1 74 ? 2.711 -13.443 9.234 1.00 66.88 74 LYS A C 1
ATOM 595 O O . LYS A 1 74 ? 2.336 -14.584 8.989 1.00 66.88 74 LYS A O 1
ATOM 600 N N . ILE A 1 75 ? 3.275 -12.649 8.326 1.00 65.06 75 ILE A N 1
ATOM 601 C CA . ILE A 1 75 ? 3.581 -13.078 6.958 1.00 65.06 75 ILE A CA 1
ATOM 602 C C . ILE A 1 75 ? 4.574 -14.244 7.052 1.00 65.06 75 ILE A C 1
ATOM 604 O O . ILE A 1 75 ? 5.716 -14.044 7.477 1.00 65.06 75 ILE A O 1
ATOM 608 N N . SER A 1 76 ? 4.136 -15.454 6.685 1.00 61.81 76 SER A N 1
ATOM 609 C CA . SER A 1 76 ? 5.052 -16.571 6.444 1.00 61.81 76 SER A CA 1
ATOM 610 C C . SER A 1 76 ? 5.989 -16.152 5.311 1.00 61.81 76 SER A C 1
ATOM 612 O O . SER A 1 76 ? 5.552 -15.742 4.234 1.00 61.81 76 SER A O 1
ATOM 614 N N . ARG A 1 77 ? 7.296 -16.188 5.576 1.00 64.38 77 ARG A N 1
ATOM 615 C CA . ARG A 1 77 ? 8.334 -15.830 4.596 1.00 64.38 77 ARG A CA 1
ATOM 616 C C . ARG A 1 77 ? 8.660 -16.988 3.647 1.00 64.38 77 ARG A C 1
ATOM 618 O O . ARG A 1 77 ? 9.637 -16.898 2.917 1.00 64.38 77 ARG A O 1
ATOM 625 N N . GLU A 1 78 ? 7.884 -18.067 3.677 1.00 61.38 78 GLU A N 1
ATOM 626 C CA . GLU A 1 78 ? 8.258 -19.367 3.103 1.00 61.38 78 GLU A CA 1
ATOM 627 C C . GLU A 1 78 ? 7.963 -19.491 1.603 1.00 61.38 78 GLU A C 1
ATOM 629 O O . GLU A 1 78 ? 8.266 -20.517 0.999 1.00 61.38 78 GLU A O 1
ATOM 634 N N . ASN A 1 79 ? 7.407 -18.459 0.963 1.00 67.00 79 ASN A N 1
ATOM 635 C CA . ASN A 1 79 ? 7.155 -18.518 -0.472 1.00 67.00 79 ASN A CA 1
ATOM 636 C C . ASN A 1 79 ? 8.475 -18.478 -1.247 1.00 67.00 79 ASN A C 1
ATOM 638 O O . ASN A 1 79 ? 9.258 -17.536 -1.103 1.00 67.00 79 ASN A O 1
ATOM 642 N N . LYS A 1 80 ? 8.681 -19.479 -2.112 1.00 78.06 80 LYS A N 1
ATOM 643 C CA . LYS A 1 80 ? 9.732 -19.469 -3.133 1.00 78.06 80 LYS A CA 1
ATOM 644 C C . LYS A 1 80 ? 9.618 -18.165 -3.929 1.00 78.06 80 LYS A C 1
ATOM 646 O O . LYS A 1 80 ? 8.563 -17.859 -4.480 1.00 78.06 80 LYS A O 1
ATOM 651 N N . ILE A 1 81 ? 10.691 -17.383 -3.922 1.00 86.19 81 ILE A N 1
ATOM 652 C CA . ILE A 1 81 ? 10.777 -16.121 -4.652 1.00 86.19 81 ILE A CA 1
ATOM 653 C C . ILE A 1 81 ? 11.367 -16.453 -6.017 1.00 86.19 81 ILE A C 1
ATOM 655 O O . ILE A 1 81 ? 12.479 -16.974 -6.082 1.00 86.19 81 ILE A O 1
ATOM 659 N N . GLU A 1 82 ? 10.625 -16.185 -7.086 1.00 89.38 82 GLU A N 1
ATOM 660 C CA . GLU A 1 82 ? 11.165 -16.304 -8.439 1.00 89.38 82 GLU A CA 1
ATOM 661 C C . GLU A 1 82 ? 12.210 -15.212 -8.692 1.00 89.38 82 GLU A C 1
ATOM 663 O O . GLU A 1 82 ? 12.100 -14.096 -8.174 1.00 89.38 82 GLU A O 1
ATOM 668 N N . GLU A 1 83 ? 13.236 -15.526 -9.483 1.00 90.06 83 GLU A N 1
ATOM 669 C CA . GLU A 1 83 ? 14.321 -14.577 -9.752 1.00 90.06 83 GLU A CA 1
ATOM 670 C C . GLU A 1 83 ? 13.849 -13.378 -10.566 1.00 90.06 83 GLU A C 1
ATOM 672 O O . GLU A 1 83 ? 14.272 -12.268 -10.266 1.00 90.06 83 GLU A O 1
ATOM 677 N N . ASN A 1 84 ? 12.954 -13.590 -11.536 1.00 93.06 84 ASN A N 1
ATOM 678 C CA . ASN A 1 84 ? 12.412 -12.551 -12.408 1.00 93.06 84 ASN A CA 1
ATOM 679 C C . ASN A 1 84 ? 10.917 -12.767 -12.670 1.00 93.06 84 ASN A C 1
ATOM 681 O O . ASN A 1 84 ? 10.433 -13.898 -12.741 1.00 93.06 84 ASN A O 1
ATOM 685 N N . HIS A 1 85 ? 10.196 -11.669 -12.879 1.00 96.12 85 HIS A N 1
ATOM 686 C CA . HIS A 1 85 ? 8.815 -11.649 -13.342 1.00 96.12 85 HIS A CA 1
ATOM 687 C C . HIS A 1 85 ? 8.710 -11.015 -14.737 1.00 96.12 85 HIS A C 1
ATOM 689 O O . HIS A 1 85 ? 9.376 -10.029 -15.038 1.00 96.12 85 HIS A O 1
ATOM 695 N N . LYS A 1 86 ? 7.822 -11.547 -15.585 1.00 96.31 86 LYS A N 1
ATOM 696 C CA . LYS A 1 86 ? 7.635 -11.108 -16.985 1.00 96.31 86 LYS A CA 1
ATOM 697 C C . LYS A 1 86 ? 7.257 -9.626 -17.157 1.00 96.31 86 LYS A C 1
ATOM 699 O O . LYS A 1 86 ? 7.477 -9.064 -18.219 1.00 96.31 86 LYS A O 1
ATOM 704 N N . ASP A 1 87 ? 6.692 -9.016 -16.116 1.00 97.56 87 ASP A N 1
ATOM 705 C CA . ASP A 1 87 ? 6.138 -7.655 -16.169 1.00 97.56 87 ASP A CA 1
ATOM 706 C C . ASP A 1 87 ? 7.046 -6.590 -15.513 1.00 97.56 87 ASP A C 1
ATOM 708 O O . ASP A 1 87 ? 6.623 -5.448 -15.337 1.00 97.56 87 ASP A O 1
ATOM 712 N N . GLU A 1 88 ? 8.279 -6.930 -15.114 1.00 97.19 88 GLU A N 1
ATOM 713 C CA . GLU A 1 88 ? 9.170 -5.989 -14.408 1.00 97.19 88 GLU A CA 1
ATOM 714 C C . GLU A 1 88 ? 9.497 -4.735 -15.230 1.00 97.19 88 GLU A C 1
ATOM 716 O O . GLU A 1 88 ? 9.483 -3.631 -14.685 1.00 97.19 88 GLU A O 1
ATOM 721 N N . ASP A 1 89 ? 9.692 -4.871 -16.543 1.00 96.88 89 ASP A N 1
ATOM 722 C CA . ASP A 1 89 ? 9.961 -3.731 -17.428 1.00 96.88 89 ASP A CA 1
ATOM 723 C C . ASP A 1 89 ? 8.794 -2.735 -17.457 1.00 96.88 89 ASP A C 1
ATOM 725 O O . ASP A 1 89 ? 8.993 -1.517 -17.422 1.00 96.88 89 ASP A O 1
ATOM 729 N N . GLN A 1 90 ? 7.555 -3.239 -17.448 1.00 96.62 90 GLN A N 1
ATOM 730 C CA . GLN A 1 90 ? 6.368 -2.387 -17.394 1.00 96.62 90 GLN A CA 1
ATOM 731 C C . GLN A 1 90 ? 6.285 -1.640 -16.057 1.00 96.62 90 GLN A C 1
ATOM 733 O O . GLN A 1 90 ? 5.955 -0.451 -16.035 1.00 96.62 90 GLN A O 1
ATOM 738 N N . VAL A 1 91 ? 6.628 -2.306 -14.948 1.00 97.12 91 VAL A N 1
ATOM 739 C CA . VAL A 1 91 ? 6.684 -1.681 -13.618 1.00 97.12 91 VAL A CA 1
ATOM 740 C C . VAL A 1 91 ? 7.706 -0.545 -13.601 1.00 97.12 91 VAL A C 1
ATOM 742 O O . VAL A 1 91 ? 7.392 0.534 -13.104 1.00 97.12 91 VAL A O 1
ATOM 745 N N . LEU A 1 92 ? 8.899 -0.744 -14.169 1.00 96.06 92 LEU A N 1
ATOM 746 C CA . LEU A 1 92 ? 9.936 0.294 -14.234 1.00 96.06 92 LEU A CA 1
ATOM 747 C C . LEU A 1 92 ? 9.440 1.550 -14.958 1.00 96.06 92 LEU A C 1
ATOM 749 O O . LEU A 1 92 ? 9.591 2.664 -14.450 1.00 96.06 92 LEU A O 1
ATOM 753 N N . LEU A 1 93 ? 8.807 1.372 -16.119 1.00 96.62 93 LEU A N 1
ATOM 754 C CA . LEU A 1 93 ? 8.270 2.479 -16.907 1.00 96.62 93 LEU A CA 1
ATOM 755 C C . LEU A 1 93 ? 7.156 3.232 -16.166 1.00 96.62 93 LEU A C 1
ATOM 757 O O . LEU A 1 93 ? 7.108 4.463 -16.208 1.00 96.62 93 LEU A O 1
ATOM 761 N N . ASP A 1 94 ? 6.264 2.513 -15.486 1.00 95.88 94 ASP A N 1
ATOM 762 C CA . ASP A 1 94 ? 5.165 3.106 -14.721 1.00 95.88 94 ASP A CA 1
ATOM 763 C C . ASP A 1 94 ? 5.657 3.848 -13.472 1.00 95.88 94 ASP A C 1
ATOM 765 O O . ASP A 1 94 ? 5.238 4.977 -13.210 1.00 95.88 94 ASP A O 1
ATOM 769 N N . VAL A 1 95 ? 6.603 3.265 -12.734 1.00 94.94 95 VAL A N 1
ATOM 770 C CA . VAL A 1 95 ? 7.217 3.907 -11.566 1.00 94.94 95 VAL A CA 1
ATOM 771 C C . VAL A 1 95 ? 7.971 5.172 -11.975 1.00 94.94 95 VAL A C 1
ATOM 773 O O . VAL A 1 95 ? 7.887 6.185 -11.276 1.00 94.94 95 VAL A O 1
ATOM 776 N N . GLU A 1 96 ? 8.645 5.187 -13.126 1.00 93.25 96 GLU A N 1
ATOM 777 C CA . GLU A 1 96 ? 9.320 6.401 -13.590 1.00 93.25 96 GLU A CA 1
ATOM 778 C C . GLU A 1 96 ? 8.328 7.530 -13.910 1.00 93.25 96 GLU A C 1
ATOM 780 O O . GLU A 1 96 ? 8.621 8.697 -13.641 1.00 93.25 96 GLU A O 1
ATOM 785 N N . ARG A 1 97 ? 7.124 7.196 -14.385 1.00 91.56 97 ARG A N 1
ATOM 786 C CA . ARG A 1 97 ? 6.039 8.160 -14.628 1.00 91.56 97 ARG A CA 1
ATOM 787 C C . ARG A 1 97 ? 5.227 8.522 -13.381 1.00 91.56 97 ARG A C 1
ATOM 789 O O . ARG A 1 97 ? 4.427 9.450 -13.445 1.00 91.56 97 ARG A O 1
ATOM 796 N N . SER A 1 98 ? 5.413 7.827 -12.262 1.00 89.94 98 SER A N 1
ATOM 797 C CA . SER A 1 98 ? 4.678 8.087 -11.020 1.00 89.94 98 SER A CA 1
ATOM 798 C C . SER A 1 98 ? 5.172 9.351 -10.287 1.00 89.94 98 SER A C 1
ATOM 800 O O . SER A 1 98 ? 6.184 9.957 -10.647 1.00 89.94 98 SER A O 1
ATOM 802 N N . PHE A 1 99 ? 4.448 9.772 -9.242 1.00 84.44 99 PHE A N 1
ATOM 803 C CA . PHE A 1 99 ? 4.746 10.949 -8.403 1.00 84.44 99 PHE A CA 1
ATOM 804 C C . PHE A 1 99 ? 4.652 12.336 -9.086 1.00 84.44 99 PHE A C 1
ATOM 806 O O . PHE A 1 99 ? 5.084 13.324 -8.494 1.00 84.44 99 PHE A O 1
ATOM 813 N N . VAL A 1 100 ? 4.040 12.471 -10.270 1.00 81.62 100 VAL A N 1
ATOM 814 C CA . VAL A 1 100 ? 3.871 13.780 -10.958 1.00 81.62 100 VAL A CA 1
ATOM 815 C C . VAL A 1 100 ? 3.148 14.818 -10.087 1.00 81.62 100 VAL A C 1
ATOM 817 O O . VAL A 1 100 ? 3.486 16.000 -10.114 1.00 81.62 100 VAL A O 1
ATOM 820 N N . ASN A 1 101 ? 2.190 14.368 -9.274 1.00 74.38 101 ASN A N 1
ATOM 821 C CA . ASN A 1 101 ? 1.369 15.227 -8.415 1.00 74.38 101 ASN A CA 1
ATOM 822 C C . ASN A 1 101 ? 1.968 15.478 -7.021 1.00 74.38 101 ASN A C 1
ATOM 824 O O . ASN A 1 101 ? 1.330 16.131 -6.194 1.00 74.38 101 ASN A O 1
ATOM 828 N N . TYR A 1 102 ? 3.157 14.948 -6.715 1.00 74.31 102 TYR A N 1
ATOM 829 C CA . TYR A 1 102 ? 3.754 15.161 -5.399 1.00 74.31 102 TYR A CA 1
ATOM 830 C C . TYR A 1 102 ? 4.224 16.612 -5.216 1.00 74.31 102 TYR A C 1
ATOM 832 O O . TYR A 1 102 ? 4.635 17.259 -6.185 1.00 74.31 102 TYR A O 1
ATOM 840 N N . PRO A 1 103 ? 4.209 17.138 -3.974 1.00 76.12 103 PRO A N 1
ATOM 841 C CA . P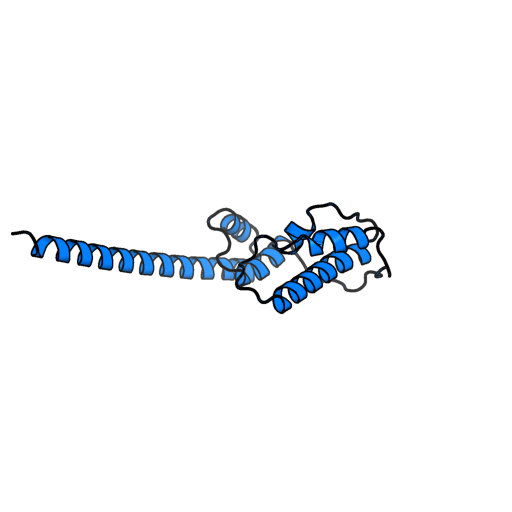RO A 1 103 ? 4.667 18.491 -3.696 1.00 76.12 103 PRO A CA 1
ATOM 842 C C . PRO A 1 103 ? 6.084 18.706 -4.233 1.00 76.12 103 PRO A C 1
ATOM 844 O O . PRO A 1 103 ? 7.004 17.946 -3.916 1.00 76.12 103 PRO A O 1
ATOM 847 N N . LYS A 1 104 ? 6.271 19.778 -5.013 1.00 68.69 104 LYS A N 1
ATOM 848 C CA . LYS A 1 104 ? 7.561 20.154 -5.631 1.00 68.69 104 LYS A CA 1
ATOM 849 C C . LYS A 1 104 ? 8.674 20.438 -4.610 1.00 68.69 104 LYS A C 1
ATOM 851 O O . LYS A 1 104 ? 9.826 20.621 -4.982 1.00 68.69 104 LYS A O 1
ATOM 856 N N . GLU A 1 105 ? 8.321 20.478 -3.332 1.00 70.69 105 GLU A N 1
ATOM 857 C CA . GLU A 1 105 ? 9.205 20.665 -2.183 1.00 70.69 105 GLU A CA 1
ATOM 858 C C . GLU A 1 105 ? 10.085 19.436 -1.895 1.00 70.69 105 GLU A C 1
ATOM 860 O O . GLU A 1 105 ? 11.083 19.546 -1.181 1.00 70.69 105 GLU A O 1
ATOM 865 N N . LEU A 1 106 ? 9.753 18.261 -2.448 1.00 75.31 106 LEU A N 1
ATOM 866 C CA . LEU A 1 106 ? 10.592 17.072 -2.314 1.00 75.31 106 LEU A CA 1
ATOM 867 C C . LEU A 1 106 ? 11.884 17.214 -3.120 1.00 75.31 106 LEU A C 1
ATOM 869 O O . LEU A 1 106 ? 11.881 17.462 -4.326 1.00 75.31 106 LEU A O 1
ATOM 873 N N . LYS A 1 107 ? 13.018 16.967 -2.461 1.00 85.25 107 LYS A N 1
ATOM 874 C CA . LYS A 1 107 ? 14.315 16.912 -3.142 1.00 85.25 107 LYS A CA 1
ATOM 875 C C . LYS A 1 107 ? 14.313 15.759 -4.147 1.00 85.25 107 LYS A C 1
ATOM 877 O O . LYS A 1 107 ? 13.812 14.675 -3.849 1.00 85.25 107 LYS A O 1
ATOM 882 N N . LYS A 1 108 ? 14.977 15.944 -5.296 1.00 86.25 108 LYS A N 1
ATOM 883 C CA . LYS A 1 108 ? 15.135 14.895 -6.328 1.00 86.25 108 LYS A CA 1
ATOM 884 C C . LYS A 1 108 ? 15.634 13.560 -5.755 1.00 86.25 108 LYS A C 1
ATOM 886 O O . LYS A 1 108 ? 15.187 12.504 -6.183 1.00 86.25 108 LYS A O 1
ATOM 891 N N . SER A 1 109 ? 16.514 13.600 -4.753 1.00 89.12 109 SER A N 1
ATOM 892 C CA . SER A 1 109 ? 17.015 12.404 -4.065 1.00 89.12 109 SER A CA 1
ATOM 893 C C . SER A 1 109 ? 15.940 11.660 -3.267 1.00 89.12 109 SER A C 1
ATOM 895 O O . SER A 1 109 ? 15.910 10.433 -3.280 1.00 89.12 109 SER A O 1
ATOM 897 N N . GLN A 1 110 ? 15.033 12.381 -2.604 1.00 89.81 110 GLN A N 1
ATOM 898 C CA . GLN A 1 110 ? 13.912 11.785 -1.873 1.00 89.81 110 GLN A CA 1
ATOM 899 C C . GLN A 1 110 ? 12.903 11.166 -2.837 1.00 89.81 110 GLN A C 1
ATOM 901 O O . GLN A 1 110 ? 12.403 10.075 -2.578 1.00 89.81 110 GLN A O 1
ATOM 906 N N . LEU A 1 111 ? 12.643 11.839 -3.960 1.00 89.62 111 LEU A N 1
ATOM 907 C CA . LEU A 1 111 ? 11.781 11.318 -5.014 1.00 89.62 111 LEU A CA 1
ATOM 908 C C . LEU A 1 111 ? 12.351 10.028 -5.612 1.00 89.62 111 LEU A C 1
ATOM 910 O O . LEU A 1 111 ? 11.640 9.032 -5.694 1.00 89.62 111 LEU A O 1
ATOM 914 N N . LYS A 1 112 ? 13.646 10.024 -5.952 1.00 91.56 112 LYS A N 1
ATOM 915 C CA . LYS A 1 112 ? 14.337 8.823 -6.433 1.00 91.56 112 LYS A CA 1
ATOM 916 C C . LYS A 1 112 ? 14.206 7.679 -5.429 1.00 91.56 112 LYS A C 1
ATOM 918 O O . LYS A 1 112 ? 13.801 6.591 -5.808 1.00 91.56 112 LYS A O 1
ATOM 923 N N . LYS A 1 113 ? 14.466 7.940 -4.143 1.00 93.06 113 LYS A N 1
ATOM 924 C CA . LYS A 1 113 ? 14.324 6.929 -3.087 1.00 93.06 113 LYS A CA 1
ATOM 925 C C . LYS A 1 113 ? 12.907 6.344 -3.026 1.00 93.06 113 LYS A C 1
ATOM 927 O O . LYS A 1 113 ? 12.766 5.134 -2.942 1.00 93.06 113 LYS A O 1
ATOM 932 N N . LYS A 1 114 ? 11.871 7.182 -3.116 1.00 92.19 114 LYS A N 1
ATOM 933 C CA . LYS A 1 114 ? 10.474 6.721 -3.122 1.00 92.19 114 LYS A CA 1
ATOM 934 C C . LYS A 1 114 ? 10.128 5.864 -4.339 1.00 92.19 114 LYS A C 1
ATOM 936 O O . LYS A 1 114 ? 9.395 4.894 -4.191 1.00 92.19 114 LYS A O 1
ATOM 941 N N . LYS A 1 115 ? 10.655 6.203 -5.520 1.00 94.06 115 LYS A N 1
ATOM 942 C CA . LYS A 1 115 ? 10.499 5.380 -6.727 1.00 94.06 115 LYS A CA 1
ATOM 943 C C . LYS A 1 115 ? 11.150 4.006 -6.555 1.00 94.06 115 LYS A C 1
ATOM 945 O O . LYS A 1 115 ? 10.516 3.005 -6.863 1.00 94.06 115 LYS A O 1
ATOM 950 N N . GLU A 1 116 ? 12.364 3.952 -6.006 1.00 95.56 116 GLU A N 1
ATOM 951 C CA . GLU A 1 116 ? 13.033 2.676 -5.703 1.00 95.56 116 GLU A CA 1
ATOM 952 C C . GLU A 1 116 ? 12.220 1.833 -4.710 1.00 95.56 116 GLU A C 1
ATOM 954 O O . GLU A 1 116 ? 11.950 0.668 -4.980 1.00 95.56 116 GLU A O 1
ATOM 959 N N . GLU A 1 117 ? 11.740 2.436 -3.615 1.00 95.44 117 GLU A N 1
ATOM 960 C CA . GLU A 1 117 ? 10.887 1.752 -2.630 1.00 95.44 117 GLU A CA 1
ATOM 961 C C . GLU A 1 117 ? 9.597 1.203 -3.267 1.00 95.44 117 GLU A C 1
ATOM 963 O O . GLU A 1 117 ? 9.218 0.060 -3.014 1.00 95.44 117 GLU A O 1
ATOM 968 N N . LEU A 1 118 ? 8.935 1.988 -4.125 1.00 96.12 118 LEU A N 1
ATOM 969 C CA . LEU A 1 118 ? 7.720 1.571 -4.831 1.00 96.12 118 LEU A CA 1
ATOM 970 C C . LEU A 1 118 ? 7.985 0.393 -5.777 1.00 96.12 118 LEU A C 1
ATOM 972 O O . LEU A 1 118 ? 7.237 -0.586 -5.784 1.00 96.12 118 LEU A O 1
ATOM 976 N N . LYS A 1 119 ? 9.068 0.479 -6.553 1.00 96.50 119 LYS A N 1
ATOM 977 C CA . LYS A 1 119 ? 9.515 -0.584 -7.454 1.00 96.50 119 LYS A CA 1
ATOM 978 C C . LYS A 1 119 ? 9.770 -1.879 -6.678 1.00 96.50 119 LYS A C 1
ATOM 980 O O . LYS A 1 119 ? 9.233 -2.920 -7.052 1.00 96.50 119 LYS A O 1
ATOM 985 N N . ASP A 1 120 ? 10.532 -1.813 -5.589 1.00 95.88 120 ASP A N 1
ATOM 986 C CA . ASP A 1 120 ? 10.900 -2.986 -4.789 1.00 95.88 120 ASP A CA 1
ATOM 987 C C . ASP A 1 120 ? 9.669 -3.675 -4.177 1.00 95.88 120 ASP A C 1
ATOM 989 O O . ASP A 1 120 ? 9.596 -4.907 -4.141 1.00 95.88 120 ASP A O 1
ATOM 993 N N . VAL A 1 121 ? 8.666 -2.898 -3.746 1.00 95.69 121 VAL A N 1
ATOM 994 C CA . VAL A 1 121 ? 7.390 -3.433 -3.247 1.00 95.69 121 VAL A CA 1
ATOM 995 C C . VAL A 1 121 ? 6.641 -4.182 -4.348 1.00 95.69 121 VAL A C 1
ATOM 997 O O . VAL A 1 121 ? 6.277 -5.342 -4.151 1.00 95.69 121 VAL A O 1
ATOM 1000 N N . ILE A 1 122 ? 6.431 -3.557 -5.511 1.00 96.75 122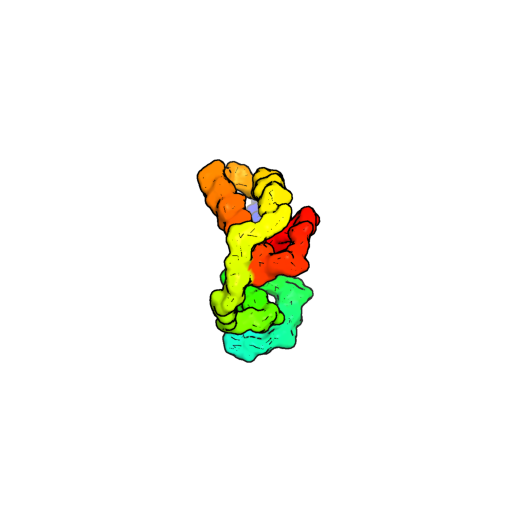 ILE A N 1
ATOM 1001 C CA . ILE A 1 122 ? 5.641 -4.150 -6.601 1.00 96.75 122 ILE A CA 1
ATOM 1002 C C . ILE A 1 122 ? 6.338 -5.395 -7.158 1.00 96.75 122 ILE A C 1
ATOM 1004 O O . ILE A 1 122 ? 5.724 -6.461 -7.222 1.00 96.75 122 ILE A O 1
ATOM 1008 N N . ILE A 1 123 ? 7.627 -5.298 -7.497 1.00 96.25 123 ILE A N 1
ATOM 1009 C CA . ILE A 1 123 ? 8.408 -6.436 -8.007 1.00 96.25 123 ILE A CA 1
ATOM 1010 C C . ILE A 1 123 ? 8.458 -7.552 -6.961 1.00 96.25 123 ILE A C 1
ATOM 1012 O O . ILE A 1 123 ? 8.266 -8.724 -7.285 1.00 96.25 123 ILE A O 1
ATOM 1016 N N . GLY A 1 124 ? 8.630 -7.203 -5.684 1.00 94.38 124 GLY A N 1
ATOM 1017 C CA . GLY A 1 124 ? 8.606 -8.165 -4.592 1.00 94.38 124 GLY A CA 1
ATOM 1018 C C . GLY A 1 124 ? 7.275 -8.915 -4.466 1.00 94.38 124 GLY A C 1
ATOM 1019 O O . GLY A 1 124 ? 7.280 -10.095 -4.107 1.00 94.38 124 GLY A O 1
ATOM 1020 N N . ILE A 1 125 ? 6.140 -8.266 -4.733 1.00 93.69 125 ILE A N 1
ATOM 1021 C CA . ILE A 1 125 ? 4.825 -8.924 -4.764 1.00 93.69 125 ILE A CA 1
ATOM 1022 C C . ILE A 1 125 ? 4.746 -9.876 -5.960 1.00 93.69 125 ILE A C 1
ATOM 1024 O O . ILE A 1 125 ? 4.355 -11.029 -5.782 1.00 93.69 125 ILE A O 1
ATOM 1028 N N . LEU A 1 126 ? 5.157 -9.430 -7.148 1.00 95.69 126 LEU A N 1
ATOM 1029 C CA . LEU A 1 126 ? 5.086 -10.218 -8.382 1.00 95.69 126 LEU A CA 1
ATOM 1030 C C . LEU A 1 126 ? 5.983 -11.464 -8.335 1.00 95.69 126 LEU A C 1
ATOM 1032 O O . LEU A 1 126 ? 5.517 -12.568 -8.600 1.00 95.69 126 LEU A O 1
ATOM 1036 N N . ARG A 1 127 ? 7.238 -11.333 -7.892 1.00 94.88 127 ARG A N 1
ATOM 1037 C CA . ARG A 1 127 ? 8.178 -12.465 -7.765 1.00 94.88 127 ARG A CA 1
ATOM 1038 C C . ARG A 1 127 ? 7.732 -13.520 -6.751 1.00 94.88 127 ARG A C 1
ATOM 1040 O O . ARG A 1 127 ? 8.013 -14.701 -6.926 1.00 94.88 127 ARG A O 1
ATOM 1047 N N . ARG A 1 128 ? 7.022 -13.116 -5.690 1.00 92.94 128 ARG A N 1
ATOM 1048 C CA . ARG A 1 128 ? 6.426 -14.044 -4.705 1.00 92.94 128 ARG A CA 1
ATOM 1049 C C . ARG A 1 128 ? 5.143 -14.700 -5.203 1.00 92.94 128 ARG A C 1
ATOM 1051 O O . ARG A 1 128 ? 4.696 -15.680 -4.616 1.00 92.94 128 ARG A O 1
ATOM 1058 N N . ASN A 1 129 ? 4.531 -14.141 -6.242 1.00 92.44 129 ASN A N 1
ATOM 1059 C CA . ASN A 1 129 ? 3.253 -14.581 -6.776 1.00 92.44 129 ASN A CA 1
ATOM 1060 C C . ASN A 1 129 ? 3.330 -14.639 -8.311 1.00 92.44 129 ASN A C 1
ATOM 1062 O O . ASN A 1 129 ? 2.617 -13.889 -8.976 1.00 92.44 129 ASN A O 1
ATOM 1066 N N . PRO A 1 130 ? 4.142 -15.543 -8.894 1.00 92.44 130 PRO A N 1
ATOM 1067 C CA . PRO A 1 130 ? 4.447 -15.549 -10.332 1.00 92.44 130 PRO A CA 1
ATOM 1068 C C . PRO A 1 130 ? 3.244 -15.826 -11.248 1.00 92.44 130 PRO A C 1
ATOM 1070 O O . PRO A 1 130 ? 3.340 -15.720 -12.466 1.00 92.44 130 PRO A O 1
ATOM 1073 N N . LYS A 1 131 ? 2.100 -16.209 -10.669 1.00 93.44 131 LYS A N 1
ATOM 1074 C CA . LYS A 1 131 ? 0.827 -16.372 -11.383 1.00 93.44 131 LYS A CA 1
ATOM 1075 C C . LYS A 1 131 ? 0.077 -15.050 -11.578 1.00 93.44 131 LYS A C 1
ATOM 1077 O O . LYS A 1 131 ? -0.847 -15.005 -12.386 1.00 93.44 131 LYS A O 1
ATOM 1082 N N . LEU A 1 132 ? 0.411 -14.005 -10.817 1.00 95.38 132 LEU A N 1
ATOM 1083 C CA . LEU A 1 132 ? -0.184 -12.683 -10.989 1.00 95.38 132 LEU A CA 1
ATOM 1084 C C . LEU A 1 132 ? 0.359 -12.031 -12.260 1.00 95.38 132 LEU A C 1
ATOM 1086 O O . LEU A 1 132 ? 1.420 -12.378 -12.762 1.00 95.38 132 LEU A O 1
ATOM 1090 N N . SER A 1 133 ? -0.400 -11.101 -12.822 1.00 96.19 133 SER A N 1
ATOM 1091 C CA . SER A 1 133 ? 0.067 -10.252 -13.916 1.00 96.19 133 SER A CA 1
ATOM 1092 C C . SER A 1 133 ? -0.150 -8.806 -13.512 1.00 96.19 133 SER A C 1
ATOM 1094 O O . SER A 1 133 ? -1.171 -8.471 -12.904 1.00 96.19 133 SER A O 1
ATOM 1096 N N . TYR A 1 134 ? 0.839 -7.970 -13.790 1.00 97.69 134 TYR A N 1
ATOM 1097 C CA . TYR A 1 134 ? 0.773 -6.552 -13.488 1.00 97.69 134 TYR A CA 1
ATOM 1098 C C . TYR A 1 134 ? -0.219 -5.859 -14.430 1.00 97.69 134 TYR A C 1
ATOM 1100 O O . TYR A 1 134 ? -0.328 -6.207 -15.605 1.00 97.69 134 TYR A O 1
ATOM 1108 N N . TYR A 1 135 ? -0.934 -4.859 -13.918 1.00 96.31 135 TYR A N 1
ATOM 1109 C CA . TYR A 1 135 ? -1.798 -3.997 -14.718 1.00 96.31 135 TYR A CA 1
ATOM 1110 C C . TYR A 1 135 ? -1.457 -2.526 -14.469 1.00 96.31 135 TYR A C 1
ATOM 1112 O O . TYR A 1 135 ? -1.074 -2.133 -13.362 1.00 96.31 135 TYR A O 1
ATOM 1120 N N . GLN A 1 136 ? -1.618 -1.701 -15.504 1.00 93.81 136 GLN A N 1
ATOM 1121 C CA . GLN A 1 136 ? -1.335 -0.272 -15.426 1.00 93.81 136 GLN A CA 1
ATOM 1122 C C . GLN A 1 136 ? -2.289 0.413 -14.434 1.00 93.81 136 GLN A C 1
ATOM 1124 O O . GLN A 1 136 ? -3.508 0.301 -14.553 1.00 93.81 136 GLN A O 1
ATOM 1129 N N . GLY A 1 137 ? -1.717 1.109 -13.448 1.00 91.56 137 GLY A N 1
ATOM 1130 C CA . GLY A 1 137 ? -2.434 1.725 -12.322 1.00 91.56 137 GLY A CA 1
ATOM 1131 C C . GLY A 1 137 ? -2.249 0.995 -10.987 1.00 91.56 137 GLY A C 1
ATOM 1132 O O . GLY A 1 137 ? -2.524 1.563 -9.934 1.00 91.56 137 GLY A O 1
ATOM 1133 N N . PHE A 1 138 ? -1.699 -0.227 -10.975 1.00 95.31 138 PHE A N 1
ATOM 1134 C CA . PHE A 1 138 ? -1.373 -0.903 -9.711 1.00 95.31 138 PHE A CA 1
ATOM 1135 C C . PHE A 1 138 ? -0.327 -0.135 -8.882 1.00 95.31 138 PHE A C 1
ATOM 1137 O O . PHE A 1 138 ? -0.360 -0.156 -7.648 1.00 95.31 138 PHE A O 1
ATOM 1144 N N . HIS A 1 139 ? 0.576 0.590 -9.548 1.00 94.06 139 HIS A N 1
ATOM 1145 C CA . HIS A 1 139 ? 1.527 1.475 -8.883 1.00 94.06 139 HIS A CA 1
ATOM 1146 C C . HIS A 1 139 ? 0.838 2.591 -8.090 1.00 94.06 139 HIS A C 1
ATOM 1148 O O . HIS A 1 139 ? 1.308 2.903 -6.999 1.00 94.06 139 HIS A O 1
ATOM 1154 N N . ASP A 1 140 ? -0.291 3.125 -8.574 1.00 91.44 140 ASP A N 1
ATOM 1155 C CA . ASP A 1 140 ? -1.038 4.179 -7.881 1.00 91.44 140 ASP A CA 1
ATOM 1156 C C . ASP A 1 140 ? -1.579 3.708 -6.533 1.00 91.44 140 ASP A C 1
ATOM 1158 O O . ASP A 1 140 ? -1.458 4.416 -5.534 1.00 91.44 140 ASP A O 1
ATOM 1162 N N . ILE A 1 141 ? -2.096 2.477 -6.488 1.00 91.56 141 ILE A N 1
ATOM 1163 C CA . ILE A 1 141 ? -2.572 1.828 -5.256 1.00 91.56 141 ILE A CA 1
ATOM 1164 C C . ILE A 1 141 ? -1.402 1.513 -4.318 1.00 91.56 141 ILE A C 1
ATOM 1166 O O . ILE A 1 141 ? -1.527 1.587 -3.100 1.00 91.56 141 ILE A O 1
ATOM 1170 N N . SER A 1 142 ? -0.252 1.145 -4.881 1.00 90.00 142 SER A N 1
ATOM 1171 C CA . SER A 1 142 ? 0.899 0.682 -4.103 1.00 90.00 142 SER A CA 1
ATOM 1172 C C . SER A 1 142 ? 1.636 1.805 -3.366 1.00 90.00 142 SER A C 1
ATOM 1174 O O . SER A 1 142 ? 2.324 1.518 -2.388 1.00 90.00 142 SER A O 1
ATOM 1176 N N . PHE A 1 143 ? 1.517 3.067 -3.804 1.00 84.56 143 PHE A N 1
ATOM 1177 C CA . PHE A 1 143 ? 2.116 4.207 -3.094 1.00 84.56 143 PHE A CA 1
ATOM 1178 C C . PHE A 1 143 ? 1.142 4.983 -2.194 1.00 84.56 143 PHE A C 1
ATOM 1180 O O . PHE A 1 143 ? 1.610 5.864 -1.462 1.00 84.56 143 PHE A O 1
ATOM 1187 N N . THR A 1 144 ? -0.171 4.714 -2.267 1.00 69.88 144 THR A N 1
ATOM 1188 C CA . THR A 1 144 ? -1.200 5.448 -1.501 1.00 69.88 144 THR A CA 1
ATOM 1189 C C . THR A 1 144 ? -1.182 5.111 -0.012 1.00 69.88 144 THR A C 1
ATOM 1191 O O . THR A 1 144 ? -1.354 6.060 0.790 1.00 69.88 144 THR A O 1
#

InterPro domains:
  IPR000195 Rab-GAP-TBC domain [PF00566] (60-141)
  IPR000195 Rab-GAP-TBC domain [PS50086] (56-144)
  IPR035969 Rab-GAP-TBC domain superfamily [SSF47923] (54-141)
  IPR045913 GTPase-activating protein TBC20/Gyp8-like [PTHR20913] (10-143)

Foldseek 3Di:
DPPVVVVVVVVVVVVVVVVVVVVVVVVLVVLQVQLVVCLVVLVLVSLVVCCVPPHDPDPVSCVSSVCSNVVPDPDDPPQDFAPFAPCLVVLLVLLVVPPPVPPPPDDPVNSVV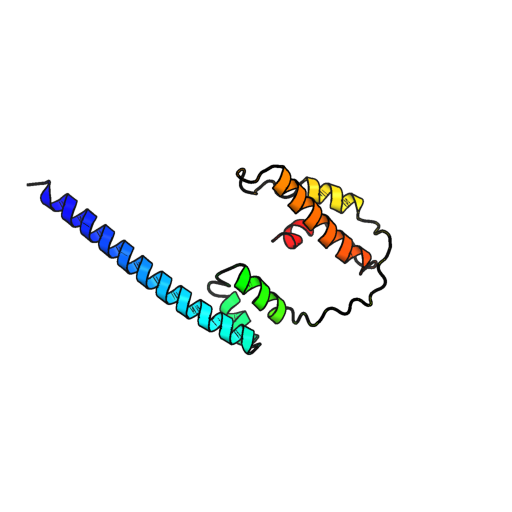LSVVLSCVVRRVCRSPNVDDDDRCVSVVSSD

Organism: NCBI:txid1348612

pLDDT: mean 83.4, std 14.32, range [47.31, 97.69]

Sequence (144 aa):
MTKKHKHLRQRKKKTTFKKEKNEVTKTEKSTKKTINKACEENDLKSLRKLACSEGFLSNSLRSSCWANLLKVGKISRENKIEENHKDEDQVLLDVERSFVNYPKELKKSQLKKKKEELKDVIIGILRRNPKLSYYQGFHDISFT